Protein AF-A0A535J8B0-F1 (afdb_monomer_lite)

Sequence (154 aa):
MRKLFGGIVVAALALSLTTAAQAQRRTTSSASMGGAKHELGVDVGIAYIKPSNVSGGIGITTPFDVRFGFVPRSGKIMWEPRLTLDFSTVGGNTTYRFTPDVNVLYANSPGGHRRGMYFTGGAGLVMGDLGAGSGTAFQLNGGVGWRKPYESAA

Structure (mmCIF, N/CA/C/O backbone):
data_AF-A0A535J8B0-F1
#
_entry.id   AF-A0A535J8B0-F1
#
loop_
_atom_site.group_PDB
_atom_site.id
_atom_site.type_symbol
_atom_site.label_atom_id
_atom_site.label_alt_id
_atom_site.label_comp_id
_atom_site.label_asym_id
_atom_site.label_entity_id
_atom_site.label_seq_id
_atom_site.pdbx_PDB_ins_code
_atom_site.Cartn_x
_atom_site.Cartn_y
_atom_site.Cartn_z
_atom_site.occupancy
_atom_site.B_iso_or_equiv
_atom_site.auth_seq_id
_atom_site.auth_comp_id
_atom_site.auth_asym_id
_atom_site.auth_atom_id
_atom_site.pdbx_PDB_model_num
ATOM 1 N N . MET A 1 1 ? 27.170 3.129 1.980 1.00 42.59 1 MET A N 1
ATOM 2 C CA . MET A 1 1 ? 26.310 3.615 3.087 1.00 42.59 1 MET A CA 1
ATOM 3 C C . MET A 1 1 ? 24.806 3.585 2.786 1.00 42.59 1 MET A C 1
ATOM 5 O O . MET A 1 1 ? 24.072 3.111 3.636 1.00 42.59 1 MET A O 1
ATOM 9 N N . ARG A 1 2 ? 24.310 3.990 1.600 1.00 48.00 2 ARG A N 1
ATOM 10 C CA . ARG A 1 2 ? 22.855 3.992 1.281 1.00 48.00 2 ARG A CA 1
ATOM 11 C C . ARG A 1 2 ? 22.128 2.644 1.487 1.00 48.00 2 ARG A C 1
ATOM 13 O O . ARG A 1 2 ? 21.026 2.630 2.017 1.00 48.00 2 ARG A O 1
ATOM 20 N N . LYS A 1 3 ? 22.773 1.515 1.158 1.00 48.56 3 LYS A N 1
ATOM 21 C CA . LYS A 1 3 ? 22.213 0.158 1.351 1.00 48.56 3 LYS A CA 1
ATOM 22 C C . LYS A 1 3 ? 22.023 -0.230 2.830 1.00 48.56 3 LYS A C 1
ATOM 24 O O . LYS A 1 3 ? 21.087 -0.949 3.154 1.00 48.56 3 LYS A O 1
ATOM 29 N N . LEU A 1 4 ? 22.881 0.277 3.721 1.00 53.91 4 LEU A N 1
ATOM 30 C CA . LEU A 1 4 ? 22.798 0.042 5.170 1.00 53.91 4 LEU A CA 1
ATOM 31 C C . LEU A 1 4 ? 21.616 0.795 5.790 1.00 53.91 4 LEU A C 1
ATOM 33 O O . LEU A 1 4 ? 20.885 0.225 6.590 1.00 53.91 4 LEU A O 1
ATOM 37 N N . PHE A 1 5 ? 21.381 2.040 5.366 1.00 60.59 5 PHE A N 1
ATOM 38 C CA . PHE A 1 5 ? 20.243 2.828 5.845 1.00 60.59 5 PHE A CA 1
ATOM 39 C C . PHE A 1 5 ? 18.899 2.218 5.433 1.00 60.59 5 PHE A C 1
ATOM 41 O O . PHE A 1 5 ? 18.012 2.110 6.272 1.00 60.59 5 PHE A O 1
ATOM 48 N N . GLY A 1 6 ? 18.766 1.740 4.190 1.00 58.94 6 GLY A N 1
ATOM 49 C CA . GLY A 1 6 ? 17.552 1.043 3.748 1.00 58.94 6 GLY A CA 1
ATOM 50 C C . GLY A 1 6 ? 17.263 -0.214 4.575 1.00 58.94 6 GLY A C 1
ATOM 51 O O . GLY A 1 6 ? 16.150 -0.386 5.065 1.00 58.94 6 GLY A O 1
ATOM 52 N N . GLY A 1 7 ? 18.284 -1.047 4.814 1.00 67.06 7 GLY A N 1
ATOM 53 C CA . GLY A 1 7 ? 18.147 -2.254 5.637 1.00 67.06 7 GLY A CA 1
ATOM 54 C C . GLY A 1 7 ? 17.742 -1.964 7.086 1.00 67.06 7 GLY A C 1
ATOM 55 O O . GLY A 1 7 ? 16.866 -2.638 7.622 1.00 67.06 7 GLY A O 1
ATOM 56 N N . ILE A 1 8 ? 18.321 -0.930 7.704 1.00 69.44 8 ILE A N 1
ATOM 57 C CA . ILE A 1 8 ? 17.987 -0.523 9.078 1.00 69.44 8 ILE A CA 1
ATOM 58 C C . ILE A 1 8 ? 16.546 -0.009 9.171 1.00 69.44 8 ILE A C 1
ATOM 60 O O . ILE A 1 8 ? 15.842 -0.361 10.113 1.00 69.44 8 ILE A O 1
ATOM 64 N N . VAL A 1 9 ? 16.077 0.781 8.200 1.00 66.75 9 VAL A N 1
ATOM 65 C CA . VAL A 1 9 ? 14.698 1.295 8.225 1.00 66.75 9 VAL A CA 1
ATOM 66 C C . VAL A 1 9 ? 13.685 0.172 7.997 1.00 66.75 9 VAL A C 1
ATOM 68 O O . VAL A 1 9 ? 12.679 0.118 8.699 1.00 66.75 9 VAL A O 1
ATOM 71 N N . VAL A 1 10 ? 13.970 -0.773 7.094 1.00 68.75 10 VAL A N 1
ATOM 72 C CA . VAL A 1 10 ? 13.127 -1.966 6.903 1.00 68.75 10 VAL A CA 1
ATOM 73 C C . VAL A 1 10 ? 13.078 -2.814 8.177 1.00 68.75 10 VAL A C 1
ATOM 75 O O . VAL A 1 10 ? 11.998 -3.232 8.591 1.00 68.75 10 VAL A O 1
ATOM 78 N N . ALA A 1 11 ? 14.217 -3.022 8.842 1.00 69.69 11 ALA A N 1
ATOM 79 C CA . ALA A 1 11 ? 14.261 -3.734 10.117 1.00 69.69 11 ALA A CA 1
ATOM 80 C C . ALA A 1 11 ? 13.475 -2.994 11.215 1.00 69.69 11 ALA A C 1
ATOM 82 O O . ALA A 1 11 ? 12.717 -3.619 11.954 1.00 69.69 11 ALA A O 1
ATOM 83 N N . ALA A 1 12 ? 13.593 -1.666 11.293 1.00 70.19 12 ALA A N 1
ATOM 84 C CA . ALA A 1 12 ? 12.847 -0.847 12.245 1.00 70.19 12 ALA A CA 1
ATOM 85 C C . ALA A 1 12 ? 11.329 -0.902 11.998 1.00 70.19 12 ALA A C 1
ATOM 87 O O . ALA A 1 12 ? 10.569 -1.032 12.954 1.00 70.19 12 ALA A O 1
ATOM 88 N N . LEU A 1 13 ? 10.891 -0.869 10.734 1.00 65.94 13 LEU A N 1
ATOM 89 C CA . LEU A 1 13 ? 9.488 -1.055 10.343 1.00 65.94 13 LEU A CA 1
ATOM 90 C C . LEU A 1 13 ? 8.979 -2.453 10.718 1.00 65.94 13 LEU A C 1
ATOM 92 O O . LEU A 1 13 ? 7.911 -2.584 11.310 1.00 65.94 13 LEU A O 1
ATOM 96 N N . ALA A 1 14 ? 9.751 -3.507 10.444 1.00 68.31 14 ALA A N 1
ATOM 97 C CA . ALA A 1 14 ? 9.369 -4.876 10.798 1.00 68.31 14 ALA A CA 1
ATOM 98 C C . ALA A 1 14 ? 9.240 -5.073 12.325 1.00 68.31 14 ALA A C 1
ATOM 100 O O . ALA A 1 14 ? 8.305 -5.717 12.812 1.00 68.31 14 ALA A O 1
ATOM 101 N N . LEU A 1 15 ? 10.154 -4.487 13.102 1.00 70.38 15 LEU A N 1
ATOM 102 C CA . LEU A 1 15 ? 10.135 -4.554 14.566 1.00 70.38 15 LEU A CA 1
ATOM 103 C C . LEU A 1 15 ? 9.022 -3.682 15.182 1.00 70.38 15 LEU A C 1
ATOM 105 O O . LEU A 1 15 ? 8.381 -4.089 16.154 1.00 70.38 15 LEU A O 1
ATOM 109 N N . SER A 1 16 ? 8.726 -2.509 14.615 1.00 66.62 16 SER A N 1
ATOM 110 C CA . SER A 1 16 ? 7.622 -1.661 15.089 1.00 66.62 16 SER A CA 1
ATOM 111 C C . SER A 1 16 ? 6.249 -2.270 14.779 1.00 66.62 16 SER A C 1
ATOM 113 O O . SER A 1 16 ? 5.338 -2.213 15.604 1.00 66.62 16 SER A O 1
ATOM 115 N N . LEU A 1 17 ? 6.115 -2.956 13.643 1.00 61.59 17 LEU A N 1
ATOM 116 C CA . LEU A 1 17 ? 4.913 -3.705 13.277 1.00 61.59 17 LEU A CA 1
ATOM 117 C C . LEU A 1 17 ? 4.610 -4.842 14.253 1.00 61.59 17 LEU A C 1
ATOM 119 O O . LEU A 1 17 ? 3.476 -4.984 14.710 1.00 61.59 17 LEU A O 1
ATOM 123 N N . THR A 1 18 ? 5.614 -5.654 14.591 1.00 62.22 18 THR A N 1
ATOM 124 C CA . THR A 1 18 ? 5.427 -6.780 15.522 1.00 62.22 18 THR A CA 1
ATOM 125 C C . THR A 1 18 ? 5.037 -6.301 16.917 1.00 62.22 18 THR A C 1
ATOM 127 O O . THR A 1 18 ? 4.150 -6.888 17.538 1.00 62.22 18 THR A O 1
ATOM 130 N N . THR A 1 19 ? 5.630 -5.205 17.392 1.00 64.19 19 THR A N 1
ATOM 131 C CA . THR A 1 19 ? 5.293 -4.595 18.688 1.00 64.19 19 THR A CA 1
ATOM 132 C C . THR A 1 19 ? 3.905 -3.948 18.694 1.00 64.19 19 THR A C 1
ATOM 134 O O . THR A 1 19 ? 3.142 -4.192 19.631 1.00 64.19 19 THR A O 1
ATOM 137 N N . ALA A 1 20 ? 3.516 -3.225 17.640 1.00 61.38 20 ALA A N 1
ATOM 138 C CA . ALA A 1 20 ? 2.166 -2.675 17.489 1.00 61.38 20 ALA A CA 1
ATOM 139 C C . ALA A 1 20 ? 1.097 -3.781 17.398 1.00 61.38 20 ALA A C 1
ATOM 141 O O . ALA A 1 20 ? 0.066 -3.716 18.072 1.00 61.38 20 ALA A O 1
ATOM 142 N N . ALA A 1 21 ? 1.370 -4.851 16.645 1.00 60.47 21 ALA A N 1
ATOM 143 C CA . ALA A 1 21 ? 0.491 -6.014 16.540 1.00 60.47 21 ALA A CA 1
ATOM 144 C C . ALA A 1 21 ? 0.348 -6.762 17.878 1.00 60.47 21 ALA A C 1
ATOM 146 O O . ALA A 1 21 ? -0.757 -7.147 18.264 1.00 60.47 21 ALA A O 1
ATOM 147 N N . GLN A 1 22 ? 1.446 -6.942 18.621 1.00 64.06 22 GLN A N 1
ATOM 148 C CA . GLN A 1 22 ? 1.438 -7.538 19.964 1.00 64.06 22 GLN A CA 1
ATOM 149 C C . GLN A 1 22 ? 0.654 -6.676 20.963 1.00 64.06 22 GLN A C 1
ATOM 151 O O . GLN A 1 22 ? -0.137 -7.213 21.743 1.00 64.06 22 GLN A O 1
ATOM 156 N N . ALA A 1 23 ? 0.825 -5.351 20.923 1.00 58.22 23 ALA A N 1
ATOM 157 C CA . ALA A 1 23 ? 0.076 -4.417 21.760 1.00 58.22 23 ALA A CA 1
ATOM 158 C C . ALA A 1 23 ? -1.428 -4.475 21.454 1.00 58.22 23 ALA A C 1
ATOM 160 O O . ALA A 1 23 ? -2.238 -4.593 22.376 1.00 58.22 23 ALA A O 1
ATOM 161 N N . GLN A 1 24 ? -1.801 -4.517 20.171 1.00 58.41 24 GLN A N 1
ATOM 162 C CA . GLN A 1 24 ? -3.195 -4.685 19.760 1.00 58.41 24 GLN A CA 1
ATOM 163 C C . GLN A 1 24 ? -3.755 -6.068 20.134 1.00 58.41 24 GLN A C 1
ATOM 165 O O . GLN A 1 24 ? -4.955 -6.208 20.333 1.00 58.41 24 GLN A O 1
ATOM 170 N N . ARG A 1 25 ? -2.909 -7.098 20.280 1.00 57.97 25 ARG A N 1
ATOM 171 C CA . ARG A 1 25 ? -3.317 -8.428 20.763 1.00 57.97 25 ARG A CA 1
ATOM 172 C C . ARG A 1 25 ? -3.514 -8.465 22.283 1.00 57.97 25 ARG A C 1
ATOM 174 O O . ARG A 1 25 ? -4.414 -9.152 22.758 1.00 57.97 25 ARG A O 1
ATOM 181 N N . ARG A 1 26 ? -2.722 -7.737 23.078 1.00 54.12 26 ARG A N 1
ATOM 182 C CA . ARG A 1 26 ? -2.834 -7.765 24.554 1.00 54.12 26 ARG A CA 1
ATOM 183 C C . ARG A 1 26 ? -4.135 -7.156 25.076 1.00 54.12 26 ARG A C 1
ATOM 185 O O . ARG A 1 26 ? -4.685 -7.678 26.044 1.00 54.12 26 ARG A O 1
ATOM 192 N N . THR A 1 27 ? -4.694 -6.160 24.390 1.00 51.12 27 THR A N 1
ATOM 193 C CA . THR A 1 27 ? -6.017 -5.588 24.708 1.00 51.12 27 THR A CA 1
ATOM 194 C C . THR A 1 27 ? -7.195 -6.525 24.385 1.00 51.12 27 THR A C 1
ATOM 196 O O . THR A 1 27 ? -8.343 -6.166 24.622 1.00 51.12 27 THR A O 1
ATOM 199 N N . THR A 1 28 ? -6.936 -7.735 23.863 1.00 52.09 28 THR A N 1
ATOM 200 C CA . THR A 1 28 ? -7.957 -8.679 23.356 1.00 52.09 28 THR A CA 1
ATOM 201 C C . THR A 1 28 ? -8.083 -9.981 24.159 1.00 52.09 28 THR A C 1
ATOM 203 O O . THR A 1 28 ? -8.687 -10.941 23.684 1.00 52.09 28 THR A O 1
ATOM 206 N N . SER A 1 29 ? -7.523 -10.042 25.370 1.00 43.34 29 SER A N 1
ATOM 207 C CA . SER A 1 29 ? -7.401 -11.276 26.166 1.00 43.34 29 SER A CA 1
ATOM 208 C C . SER A 1 29 ? -8.656 -11.705 26.954 1.00 43.34 29 SER A C 1
ATOM 210 O O . SER A 1 29 ? -8.584 -12.675 27.703 1.00 43.34 29 SER A O 1
ATOM 212 N N . SER A 1 30 ? -9.828 -11.086 26.752 1.00 41.38 30 SER A N 1
ATOM 213 C CA . SER A 1 30 ? -11.082 -11.510 27.401 1.00 41.38 30 SER A CA 1
ATOM 214 C C . SER A 1 30 ? -12.251 -11.743 26.420 1.00 41.38 30 SER A C 1
ATOM 216 O O . SER A 1 30 ? -12.608 -10.892 25.606 1.00 41.38 30 SER A O 1
ATOM 218 N N . ALA A 1 31 ? -12.860 -12.930 26.559 1.00 41.34 31 ALA A N 1
ATOM 219 C CA . ALA A 1 31 ? -14.064 -13.479 25.912 1.00 41.34 31 ALA A CA 1
ATOM 220 C C . ALA A 1 31 ? -13.964 -13.911 24.432 1.00 41.34 31 ALA A C 1
ATOM 222 O O . ALA A 1 31 ? -13.337 -13.270 23.601 1.00 41.34 31 ALA A O 1
ATOM 223 N N . SER A 1 32 ? -14.637 -15.005 24.070 1.00 45.28 32 SER A N 1
ATOM 224 C CA . SER A 1 32 ? -14.746 -15.601 22.731 1.00 45.28 32 SER A CA 1
ATOM 225 C C . SER A 1 32 ? -16.044 -15.154 22.044 1.00 45.28 32 SER A C 1
ATOM 227 O O . SER A 1 32 ? -17.129 -15.491 22.491 1.00 45.28 32 SER A O 1
ATOM 229 N N . MET A 1 33 ? -15.959 -14.388 20.952 1.00 48.75 33 MET A N 1
ATOM 230 C CA . MET A 1 33 ? -17.049 -14.263 19.970 1.00 48.75 33 MET A CA 1
ATOM 231 C C . MET A 1 33 ? -16.432 -14.207 18.567 1.00 48.75 33 MET A C 1
ATOM 233 O O . MET A 1 33 ? -15.473 -13.464 18.344 1.00 48.75 33 MET A O 1
ATOM 237 N N . GLY A 1 34 ? -16.915 -15.076 17.675 1.00 56.75 34 GLY A N 1
ATOM 238 C CA . GLY A 1 34 ? -16.261 -15.486 16.428 1.00 56.75 34 GLY A CA 1
ATOM 239 C C . GLY A 1 34 ? -16.339 -14.464 15.296 1.00 56.75 34 GLY A C 1
ATOM 240 O O . GLY A 1 34 ? -17.358 -14.335 14.631 1.00 56.75 34 GLY A O 1
ATOM 241 N N . GLY A 1 35 ? -15.232 -13.770 15.040 1.00 66.62 35 GLY A N 1
ATOM 242 C CA . GLY A 1 35 ? -15.016 -12.987 13.823 1.00 66.62 35 GLY A CA 1
ATOM 243 C C . GLY A 1 35 ? -13.549 -13.050 13.401 1.00 66.62 35 GLY A C 1
ATOM 244 O O . GLY A 1 35 ? -12.689 -13.380 14.225 1.00 66.62 35 GLY A O 1
ATOM 245 N N . ALA A 1 36 ? -13.257 -12.730 12.133 1.00 75.31 36 ALA A N 1
ATOM 246 C CA . ALA A 1 36 ? -11.891 -12.726 11.608 1.00 75.31 36 ALA A CA 1
ATOM 247 C C . ALA A 1 36 ? -10.975 -11.852 12.482 1.00 75.31 36 ALA A C 1
ATOM 249 O O . ALA A 1 36 ? -11.305 -10.707 12.799 1.00 75.31 36 ALA A O 1
ATOM 250 N N . LYS A 1 37 ? -9.846 -12.428 12.910 1.00 84.88 37 LYS A N 1
ATOM 251 C CA . LYS A 1 37 ? -8.796 -11.740 13.686 1.00 84.88 37 LYS A CA 1
ATOM 252 C C . LYS A 1 37 ? -7.736 -11.115 12.778 1.00 84.88 37 LYS A C 1
ATOM 254 O O . LYS A 1 37 ? -7.018 -10.208 13.192 1.00 84.88 37 LYS A O 1
ATOM 259 N N . HIS A 1 38 ? -7.646 -11.625 11.555 1.00 87.56 38 HIS A N 1
ATOM 260 C CA . HIS A 1 38 ? -6.684 -11.228 10.546 1.00 87.56 38 HIS A CA 1
ATOM 261 C C . HIS A 1 38 ? -7.378 -11.161 9.185 1.00 87.56 38 HIS A C 1
ATOM 263 O O . HIS A 1 38 ? -8.258 -11.976 8.909 1.00 87.56 38 HIS A O 1
ATOM 269 N N . GLU A 1 39 ? -6.968 -10.206 8.361 1.00 87.56 39 GLU A N 1
ATOM 270 C CA . GLU A 1 39 ? -7.362 -10.075 6.957 1.00 87.56 39 GLU A CA 1
ATOM 271 C C . GLU A 1 39 ? -6.102 -10.206 6.098 1.00 87.56 39 GLU A C 1
ATOM 273 O O . GLU A 1 39 ? -5.095 -9.570 6.393 1.00 87.56 39 GLU A O 1
ATOM 278 N N . LEU A 1 40 ? -6.140 -11.027 5.050 1.00 90.88 40 LEU A N 1
ATOM 279 C CA . LEU A 1 40 ? -5.085 -11.097 4.040 1.00 90.88 40 LEU A CA 1
ATOM 280 C C . LEU A 1 40 ? -5.685 -10.645 2.713 1.00 90.88 40 LEU A C 1
ATOM 282 O O . LEU A 1 40 ? -6.689 -11.199 2.271 1.00 90.88 40 LEU A O 1
ATOM 286 N N . GLY A 1 41 ? -5.068 -9.649 2.089 1.00 88.62 41 GLY A N 1
ATOM 287 C CA . GLY A 1 41 ? -5.373 -9.243 0.724 1.00 88.62 41 GLY A CA 1
ATOM 288 C C . GLY A 1 41 ? -4.167 -9.494 -0.165 1.00 88.62 41 GLY A C 1
ATOM 289 O O . GLY A 1 41 ? -3.042 -9.195 0.237 1.00 88.62 41 GLY A O 1
ATOM 290 N N . VAL A 1 42 ? -4.412 -10.039 -1.353 1.00 91.81 42 VAL A N 1
ATOM 291 C CA . VAL A 1 42 ? -3.397 -10.230 -2.388 1.00 91.81 42 VAL A CA 1
ATOM 292 C C . VAL A 1 42 ? -3.978 -9.721 -3.700 1.00 91.81 42 VAL A C 1
ATOM 294 O O . VAL A 1 42 ? -4.962 -10.281 -4.180 1.00 91.81 42 VAL A O 1
ATOM 297 N N . ASP A 1 43 ? -3.369 -8.685 -4.269 1.00 87.94 43 ASP A N 1
ATOM 298 C CA . ASP A 1 43 ? -3.752 -8.139 -5.567 1.00 87.94 43 ASP A CA 1
ATOM 299 C C . ASP A 1 43 ? -2.609 -8.408 -6.559 1.00 87.94 43 ASP A C 1
ATOM 301 O O . ASP A 1 43 ? -1.457 -8.046 -6.318 1.00 87.94 43 ASP A O 1
ATOM 305 N N . VAL A 1 44 ? -2.917 -9.065 -7.678 1.00 89.69 44 VAL A N 1
ATOM 306 C CA . VAL A 1 44 ? -1.950 -9.345 -8.750 1.00 89.69 44 VAL A CA 1
ATOM 307 C C . VAL A 1 44 ? -2.504 -8.789 -10.047 1.00 89.69 44 VAL A C 1
ATOM 309 O O . VAL A 1 44 ? -3.645 -9.072 -10.410 1.00 89.69 44 VAL A O 1
ATOM 312 N N . GLY A 1 45 ? -1.697 -8.001 -10.745 1.00 84.94 45 GLY A N 1
ATOM 313 C CA . GLY A 1 45 ? -2.067 -7.419 -12.024 1.00 84.94 45 GLY A CA 1
ATOM 314 C C . GLY A 1 45 ? -1.032 -7.684 -13.103 1.00 84.94 45 GLY A C 1
ATOM 315 O O . GLY A 1 45 ? 0.139 -7.956 -12.841 1.00 84.94 45 GLY A O 1
ATOM 316 N N . ILE A 1 46 ? -1.481 -7.540 -14.343 1.00 86.62 46 ILE A N 1
ATOM 317 C CA . ILE A 1 46 ? -0.617 -7.388 -15.503 1.00 86.62 46 ILE A CA 1
ATOM 318 C C . ILE A 1 46 ? -1.208 -6.293 -16.384 1.00 86.62 46 ILE A C 1
ATOM 320 O O . ILE A 1 46 ? -2.408 -6.273 -16.651 1.00 86.62 46 ILE A O 1
ATOM 324 N N . ALA A 1 47 ? -0.369 -5.361 -16.810 1.00 84.38 47 ALA A N 1
ATOM 325 C CA . ALA A 1 47 ? -0.739 -4.294 -17.719 1.00 84.38 47 ALA A CA 1
ATOM 326 C C . ALA A 1 47 ? 0.200 -4.300 -18.921 1.00 84.38 47 ALA A C 1
ATOM 328 O O . ALA A 1 47 ? 1.414 -4.459 -18.786 1.00 84.38 47 ALA A O 1
ATOM 329 N N . TYR A 1 48 ? -0.388 -4.109 -20.097 1.00 82.75 48 TYR A N 1
ATOM 330 C CA . TYR A 1 48 ? 0.324 -3.898 -21.347 1.00 82.75 48 TYR A CA 1
ATOM 331 C C . TYR A 1 48 ? 0.259 -2.417 -21.712 1.00 82.75 48 TYR A C 1
ATOM 333 O O . TYR A 1 48 ? -0.815 -1.814 -21.701 1.00 82.75 48 TYR A O 1
ATOM 341 N N . ILE A 1 49 ? 1.401 -1.837 -22.065 1.00 80.12 49 ILE A N 1
ATOM 342 C CA . ILE A 1 49 ? 1.524 -0.439 -22.472 1.00 80.12 49 ILE A CA 1
ATOM 343 C C . ILE A 1 49 ? 2.336 -0.401 -23.763 1.00 80.12 49 ILE A C 1
ATOM 345 O O . ILE A 1 49 ? 3.389 -1.016 -23.852 1.00 80.12 49 ILE A O 1
ATOM 349 N N . LYS A 1 50 ? 1.888 0.342 -24.774 1.00 78.81 50 LYS A N 1
ATOM 350 C CA . LYS A 1 50 ? 2.679 0.616 -25.982 1.00 78.81 50 LYS A CA 1
ATOM 351 C C . LYS A 1 50 ? 2.995 2.110 -26.018 1.00 78.81 50 LYS A C 1
ATOM 353 O O . LYS A 1 50 ? 2.152 2.881 -26.477 1.00 78.81 50 LYS A O 1
ATOM 358 N N . PRO A 1 51 ? 4.149 2.560 -25.505 1.00 72.62 51 PRO A N 1
ATOM 359 C CA . PRO A 1 51 ? 4.469 3.973 -25.493 1.00 72.62 51 PRO A CA 1
ATOM 360 C C . PRO A 1 51 ? 4.780 4.440 -26.919 1.00 72.62 51 PRO A C 1
ATOM 362 O O . PRO A 1 51 ? 5.539 3.805 -27.647 1.00 72.62 51 PRO A O 1
ATOM 365 N N . SER A 1 52 ? 4.214 5.577 -27.314 1.00 71.75 52 SER A N 1
ATOM 366 C CA . SER A 1 52 ? 4.386 6.165 -28.651 1.00 71.75 52 SER A CA 1
ATOM 367 C C . SER A 1 52 ? 5.779 6.754 -28.900 1.00 71.75 52 SER A C 1
ATOM 369 O O . SER A 1 52 ? 6.120 7.051 -30.039 1.00 71.75 52 SER A O 1
ATOM 371 N N . ASN A 1 53 ? 6.579 6.930 -27.844 1.00 71.56 53 ASN A N 1
ATOM 372 C CA . ASN A 1 53 ? 7.792 7.757 -27.857 1.00 71.56 53 ASN A CA 1
ATOM 373 C C . ASN A 1 53 ? 9.089 6.931 -27.764 1.00 71.56 53 ASN A C 1
ATOM 375 O O . ASN A 1 53 ? 10.165 7.490 -27.574 1.00 71.56 53 ASN A O 1
ATOM 379 N N . VAL A 1 54 ? 8.997 5.602 -27.849 1.00 63.44 54 VAL A N 1
ATOM 380 C CA . VAL A 1 54 ? 10.146 4.685 -27.829 1.00 63.44 54 VAL A CA 1
ATOM 381 C C . VAL A 1 54 ? 10.034 3.703 -28.986 1.00 63.44 54 VAL A C 1
ATOM 383 O O . VAL A 1 54 ? 8.975 3.123 -29.225 1.00 63.44 54 VAL A O 1
ATOM 386 N N . SER A 1 55 ? 11.137 3.512 -29.710 1.00 58.53 55 SER A N 1
ATOM 387 C CA . SER A 1 55 ? 11.201 2.562 -30.823 1.00 58.53 55 SER A CA 1
ATOM 388 C C . SER A 1 55 ? 10.941 1.139 -30.319 1.00 58.53 55 SER A C 1
ATOM 390 O O . SER A 1 55 ? 11.652 0.654 -29.442 1.00 58.53 55 SER A O 1
ATOM 392 N N . GLY A 1 56 ? 9.896 0.484 -30.836 1.00 58.75 56 GLY A N 1
ATOM 393 C CA . GLY A 1 56 ? 9.613 -0.937 -30.586 1.00 58.75 56 GLY A CA 1
ATOM 394 C C . GLY A 1 56 ? 9.270 -1.325 -29.140 1.00 58.75 56 GLY A C 1
ATOM 395 O O . GLY A 1 56 ? 9.207 -2.513 -28.833 1.00 58.75 56 GLY A O 1
ATOM 396 N N . GLY A 1 57 ? 9.050 -0.365 -28.239 1.00 59.06 57 GLY A N 1
ATOM 397 C CA . GLY A 1 57 ? 8.881 -0.659 -26.820 1.00 59.06 57 GLY A CA 1
ATOM 398 C C . GLY A 1 57 ? 7.503 -1.220 -26.496 1.00 59.06 57 GLY A C 1
ATOM 399 O O . GLY A 1 57 ? 6.551 -0.467 -26.353 1.00 59.06 57 GLY A O 1
ATOM 400 N N . ILE A 1 58 ? 7.380 -2.532 -26.325 1.00 63.94 58 ILE A N 1
ATOM 401 C CA . ILE A 1 58 ? 6.282 -3.079 -25.523 1.00 63.94 58 ILE A CA 1
ATOM 402 C C . ILE A 1 58 ? 6.640 -2.857 -24.052 1.00 63.94 58 ILE A C 1
ATOM 404 O O . ILE A 1 58 ? 7.764 -3.127 -23.630 1.00 63.94 58 ILE A O 1
ATOM 408 N N . GLY A 1 59 ? 5.683 -2.307 -23.318 1.00 69.75 59 GLY A N 1
ATOM 409 C CA . GLY A 1 59 ? 5.667 -2.120 -21.882 1.00 69.75 59 GLY A CA 1
ATOM 410 C C . GLY A 1 59 ? 4.874 -3.239 -21.217 1.00 69.75 59 GLY A C 1
ATOM 411 O O . GLY A 1 59 ? 3.699 -3.405 -21.537 1.00 69.75 59 GLY A O 1
ATOM 412 N N . ILE A 1 60 ? 5.476 -3.986 -20.299 1.00 75.38 60 ILE A N 1
ATOM 413 C CA . ILE A 1 60 ? 4.748 -4.908 -19.417 1.00 75.38 60 ILE A CA 1
ATOM 414 C C . ILE A 1 60 ? 4.937 -4.419 -17.992 1.00 75.38 60 ILE A C 1
ATOM 416 O O . ILE A 1 60 ? 6.076 -4.249 -17.560 1.00 75.38 60 ILE A O 1
ATOM 420 N N . THR A 1 61 ? 3.836 -4.211 -17.274 1.00 81.81 61 THR A N 1
ATOM 421 C CA . THR A 1 61 ? 3.854 -3.872 -15.851 1.00 81.81 61 THR A CA 1
ATOM 422 C C . THR A 1 61 ? 3.148 -4.953 -15.051 1.00 81.81 61 THR A C 1
ATOM 424 O O . THR A 1 61 ? 2.007 -5.292 -15.356 1.00 81.81 61 THR A O 1
ATOM 427 N N . THR A 1 62 ? 3.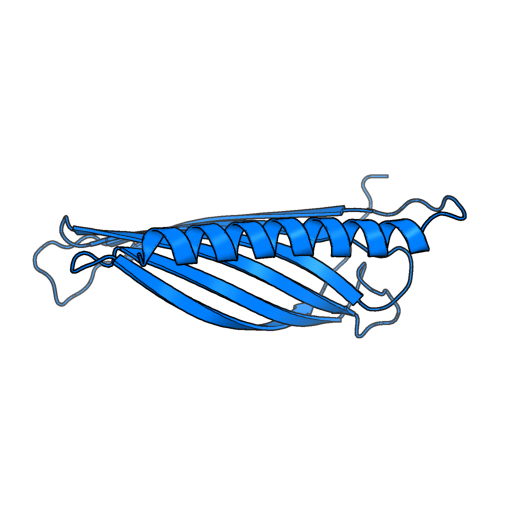798 -5.483 -14.020 1.00 82.94 62 THR A N 1
ATOM 428 C CA . THR A 1 62 ? 3.207 -6.488 -13.123 1.00 82.94 62 THR A CA 1
ATOM 429 C C . THR A 1 62 ? 3.211 -5.965 -11.689 1.00 82.94 62 THR A C 1
ATOM 431 O O . THR A 1 62 ? 4.220 -6.135 -10.995 1.00 82.94 62 THR A O 1
ATOM 434 N N . PRO A 1 63 ? 2.134 -5.290 -11.247 1.00 85.56 63 PRO A N 1
ATOM 435 C CA . PRO A 1 63 ? 1.965 -4.942 -9.848 1.00 85.56 63 PRO A CA 1
ATOM 436 C C . PRO A 1 63 ? 1.562 -6.183 -9.050 1.00 85.56 63 PRO A C 1
ATOM 438 O O . PRO A 1 63 ? 0.636 -6.915 -9.411 1.00 85.56 63 PRO A O 1
ATOM 441 N N . PHE A 1 64 ? 2.258 -6.401 -7.947 1.00 90.50 64 PHE A N 1
ATOM 442 C CA . PHE A 1 64 ? 1.949 -7.403 -6.944 1.00 90.50 64 PHE A CA 1
ATOM 443 C C . PHE A 1 64 ? 1.839 -6.711 -5.594 1.00 90.50 64 PHE A C 1
ATOM 445 O O . PHE A 1 64 ? 2.767 -6.033 -5.163 1.00 90.50 64 PHE A O 1
ATOM 452 N N . ASP A 1 65 ? 0.714 -6.891 -4.920 1.00 92.31 65 ASP A N 1
ATOM 453 C CA . ASP A 1 65 ? 0.424 -6.258 -3.646 1.00 92.31 65 ASP A CA 1
ATOM 454 C C . ASP A 1 65 ? -0.038 -7.289 -2.625 1.00 92.31 65 ASP A C 1
ATOM 456 O O . ASP A 1 65 ? -0.947 -8.073 -2.892 1.00 92.31 65 ASP A O 1
ATOM 460 N N . VAL A 1 66 ? 0.572 -7.281 -1.444 1.00 92.44 66 VAL A N 1
ATOM 461 C CA . VAL A 1 66 ? 0.144 -8.093 -0.305 1.00 92.44 66 VAL A CA 1
ATOM 462 C C . VAL A 1 66 ? -0.084 -7.185 0.883 1.00 92.44 66 VAL A C 1
ATOM 464 O O . VAL A 1 66 ? 0.781 -6.393 1.248 1.00 92.44 66 VAL A O 1
ATOM 467 N N . ARG A 1 67 ? -1.226 -7.352 1.540 1.00 93.56 67 ARG A N 1
ATOM 468 C CA . ARG A 1 67 ? -1.582 -6.630 2.763 1.00 93.56 67 ARG A CA 1
ATOM 469 C C . ARG A 1 67 ? -2.066 -7.589 3.826 1.00 93.56 67 ARG A C 1
ATOM 471 O O . ARG A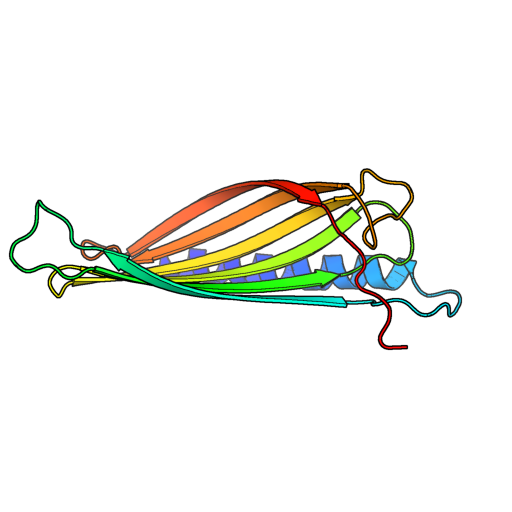 1 67 ? -2.809 -8.527 3.536 1.00 93.56 67 ARG A O 1
ATOM 478 N N . PHE A 1 68 ? -1.663 -7.334 5.062 1.00 92.62 68 PHE A N 1
ATOM 479 C CA . PHE A 1 68 ? -2.069 -8.138 6.201 1.00 92.62 68 PHE A CA 1
ATOM 480 C C . PHE A 1 68 ? -2.649 -7.253 7.293 1.00 92.62 68 PHE A C 1
ATOM 482 O O . PHE A 1 68 ? -1.939 -6.524 7.970 1.00 92.62 68 PHE A O 1
ATOM 489 N N 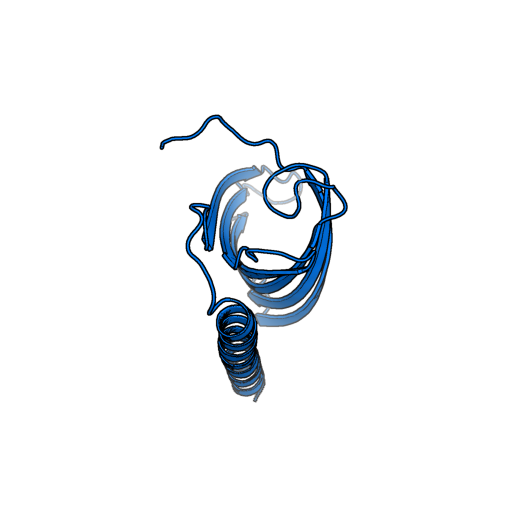. GLY A 1 69 ? -3.956 -7.324 7.477 1.00 90.06 69 GLY A N 1
ATOM 490 C CA . GLY A 1 69 ? -4.696 -6.533 8.436 1.00 90.06 69 GLY A CA 1
ATOM 491 C C . GLY A 1 69 ? -4.856 -7.225 9.788 1.00 90.06 69 GLY A C 1
ATOM 492 O O . GLY A 1 69 ? -5.294 -8.372 9.863 1.00 90.06 69 GLY A O 1
ATOM 493 N N . PHE A 1 70 ? -4.591 -6.512 10.881 1.00 91.06 70 PHE A N 1
ATOM 494 C CA . PHE A 1 70 ? -4.905 -6.961 12.240 1.00 91.06 70 PHE A CA 1
ATOM 495 C C . PHE A 1 70 ? -6.270 -6.423 12.662 1.00 91.06 70 PHE A C 1
ATOM 497 O O . PHE A 1 70 ? -6.386 -5.280 13.106 1.00 91.06 70 PHE A O 1
ATOM 504 N N . VAL A 1 71 ? -7.311 -7.244 12.534 1.00 88.38 71 VAL A N 1
ATOM 505 C CA . VAL A 1 71 ? -8.690 -6.809 12.777 1.00 88.38 71 VAL A CA 1
ATOM 506 C C . VAL A 1 71 ? -8.941 -6.694 14.282 1.00 88.38 71 VAL A C 1
ATOM 508 O O . VAL A 1 71 ? -8.877 -7.702 14.997 1.00 88.38 71 VAL A O 1
ATOM 511 N N . PRO A 1 72 ? -9.252 -5.495 14.806 1.00 84.12 72 PRO A N 1
ATOM 512 C CA . PRO A 1 72 ? -9.560 -5.348 16.216 1.00 84.12 72 PRO A CA 1
ATOM 513 C C . PRO A 1 72 ? -10.924 -5.979 16.522 1.00 84.12 72 PRO A C 1
ATOM 515 O O . PRO A 1 72 ? -11.875 -5.909 15.738 1.00 84.12 72 PRO A O 1
ATOM 518 N N . ARG A 1 73 ? -11.057 -6.582 17.708 1.00 76.12 73 ARG A N 1
ATOM 519 C CA . ARG A 1 73 ? -12.357 -7.081 18.182 1.00 76.12 73 ARG A CA 1
ATOM 520 C C . ARG A 1 73 ? -13.350 -5.929 18.361 1.00 76.12 73 ARG A C 1
ATOM 522 O O . ARG A 1 73 ? -14.496 -6.041 17.925 1.00 76.12 73 ARG A O 1
ATOM 529 N N . SER A 1 74 ? -12.871 -4.860 18.991 1.00 75.19 74 SER A N 1
ATOM 530 C CA . SER A 1 74 ? -13.563 -3.615 19.308 1.00 75.19 74 SER A CA 1
ATOM 531 C C . SER A 1 74 ? -12.619 -2.437 19.083 1.00 75.19 74 SER A C 1
ATOM 533 O O . SER A 1 74 ? -11.404 -2.578 19.201 1.00 75.19 74 SER A O 1
ATOM 535 N N . GLY A 1 75 ? -13.181 -1.266 18.804 1.00 85.62 75 GLY A N 1
ATOM 536 C CA . GLY A 1 75 ? -12.412 -0.066 18.488 1.00 85.62 75 GLY A CA 1
ATOM 537 C C . GLY A 1 75 ? -12.414 0.253 16.999 1.00 85.62 75 GLY A C 1
ATOM 538 O O . GLY A 1 75 ? -12.973 -0.475 16.177 1.00 85.62 75 GLY A O 1
ATOM 539 N N . LYS A 1 76 ? -11.829 1.407 16.684 1.00 91.50 76 LYS A N 1
ATOM 540 C CA . LYS A 1 76 ? -11.879 2.006 15.350 1.00 91.50 76 LYS A CA 1
ATOM 541 C C . LYS A 1 76 ? -10.538 2.006 14.631 1.00 91.50 76 LYS A C 1
ATOM 543 O O . LYS A 1 76 ? -10.495 2.561 13.551 1.00 91.50 76 LYS A O 1
ATOM 548 N N . ILE A 1 77 ? -9.475 1.463 15.221 1.00 93.75 77 ILE A N 1
ATOM 549 C CA . ILE A 1 77 ? -8.126 1.481 14.645 1.00 93.75 77 ILE A CA 1
ATOM 550 C C . ILE A 1 77 ? -7.693 0.062 14.288 1.00 93.75 77 ILE A C 1
ATOM 552 O O . ILE A 1 77 ? -7.785 -0.837 15.122 1.00 93.75 77 ILE A O 1
ATOM 556 N N . MET A 1 78 ? -7.185 -0.109 13.070 1.00 92.88 78 MET A N 1
ATOM 557 C CA . MET A 1 78 ? -6.644 -1.359 12.543 1.00 92.88 78 MET A CA 1
ATOM 558 C C . MET A 1 78 ? -5.304 -1.088 11.863 1.00 92.88 78 MET A C 1
ATOM 560 O O . MET A 1 78 ? -5.219 -0.208 11.013 1.00 92.88 78 MET A O 1
ATOM 564 N N . TRP A 1 79 ? -4.278 -1.862 12.210 1.00 93.94 79 TRP A N 1
ATOM 565 C CA . TRP A 1 79 ? -2.982 -1.818 11.532 1.00 93.94 79 TRP A CA 1
ATOM 566 C C . TRP A 1 79 ? -2.945 -2.788 10.356 1.00 93.94 79 TRP A C 1
ATOM 568 O O . TRP A 1 79 ? -3.430 -3.917 10.461 1.00 93.94 79 TRP A O 1
ATOM 578 N N . GLU A 1 80 ? -2.336 -2.353 9.261 1.00 93.88 80 GLU A N 1
ATOM 579 C CA . GLU A 1 80 ? -2.202 -3.107 8.020 1.00 93.88 80 GLU A CA 1
ATOM 580 C C . GLU A 1 80 ? -0.799 -2.889 7.427 1.00 93.88 80 GLU A C 1
ATOM 582 O O . GLU A 1 80 ? -0.580 -1.934 6.681 1.00 93.88 80 GLU A O 1
ATOM 587 N N . PRO A 1 81 ? 0.192 -3.734 7.760 1.00 93.81 81 PRO A N 1
ATOM 588 C CA . PRO A 1 81 ? 1.391 -3.867 6.943 1.00 93.81 81 PRO A CA 1
ATOM 589 C C . PRO A 1 81 ? 1.042 -4.234 5.503 1.00 93.81 81 PRO A C 1
ATOM 591 O O . PRO A 1 81 ? 0.211 -5.114 5.249 1.00 93.81 81 PRO A O 1
ATOM 594 N N . ARG A 1 82 ? 1.741 -3.590 4.574 1.00 93.31 82 ARG A N 1
ATOM 595 C CA . ARG A 1 82 ? 1.568 -3.764 3.140 1.00 93.31 82 ARG A CA 1
ATOM 596 C C . ARG A 1 82 ? 2.920 -3.860 2.445 1.00 93.31 82 ARG A C 1
ATOM 598 O O . ARG A 1 82 ? 3.907 -3.256 2.862 1.00 93.31 82 ARG A O 1
ATOM 605 N N . LEU A 1 83 ? 2.955 -4.657 1.390 1.00 94.19 83 L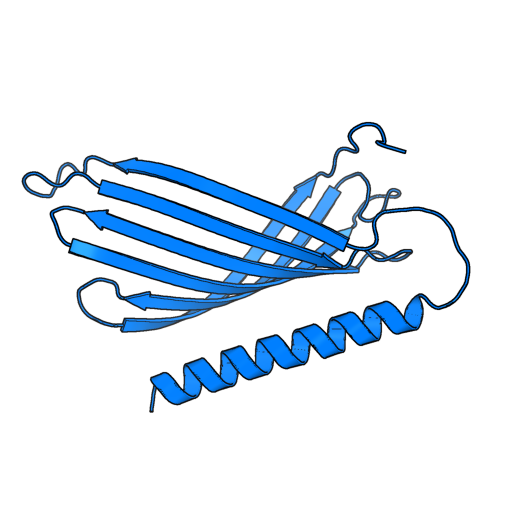EU A N 1
ATOM 606 C CA . LEU A 1 83 ? 4.118 -4.880 0.560 1.00 94.19 83 LEU A CA 1
ATOM 607 C C . LEU A 1 83 ? 3.703 -4.817 -0.902 1.00 94.19 83 LEU A C 1
ATOM 609 O O . LEU A 1 83 ? 2.921 -5.655 -1.347 1.00 94.19 83 LEU A O 1
ATOM 613 N N . THR A 1 84 ? 4.262 -3.870 -1.645 1.00 92.62 84 THR A N 1
ATOM 614 C CA . THR A 1 84 ? 4.039 -3.770 -3.089 1.00 92.62 84 THR A CA 1
ATOM 615 C C . THR A 1 84 ? 5.337 -4.039 -3.843 1.00 92.62 84 THR A C 1
ATOM 617 O O . THR A 1 84 ? 6.409 -3.563 -3.461 1.00 92.62 84 THR A O 1
ATOM 620 N N . LEU A 1 85 ? 5.240 -4.814 -4.914 1.00 92.00 85 LEU A N 1
ATOM 621 C CA . LEU A 1 85 ? 6.290 -5.092 -5.880 1.00 92.00 85 LEU A CA 1
ATOM 622 C C . LEU A 1 85 ? 5.769 -4.708 -7.262 1.00 92.00 85 LEU A C 1
ATOM 624 O O . LEU A 1 85 ? 4.808 -5.301 -7.739 1.00 92.00 85 LEU A O 1
ATOM 628 N N . ASP A 1 86 ? 6.419 -3.753 -7.914 1.00 89.75 86 ASP A N 1
ATOM 629 C CA . ASP A 1 86 ? 6.116 -3.389 -9.294 1.00 89.75 86 ASP A CA 1
ATOM 630 C C . ASP A 1 86 ? 7.319 -3.707 -10.172 1.00 89.75 86 ASP A C 1
ATOM 632 O O . ASP A 1 86 ? 8.432 -3.256 -9.899 1.00 89.75 86 ASP A O 1
ATOM 636 N N . PHE A 1 87 ? 7.088 -4.428 -11.262 1.00 87.62 87 PHE A N 1
ATOM 637 C CA . PHE A 1 87 ? 8.068 -4.590 -12.334 1.00 87.62 87 PHE A CA 1
ATOM 638 C C . PHE A 1 87 ? 7.548 -3.897 -13.577 1.00 87.62 87 PHE A C 1
ATOM 640 O O . PHE A 1 87 ? 6.361 -3.999 -13.876 1.00 87.62 87 PHE A O 1
ATOM 647 N N . SER A 1 88 ? 8.425 -3.203 -14.295 1.00 85.88 88 SER A N 1
ATOM 648 C CA . SER A 1 88 ? 8.089 -2.567 -15.562 1.00 85.88 88 SER A CA 1
ATOM 649 C C . SER A 1 88 ? 9.208 -2.772 -16.570 1.00 85.88 88 SER A C 1
ATOM 651 O O . SER A 1 88 ? 10.303 -2.241 -16.403 1.00 85.88 88 SER A O 1
ATOM 653 N N . THR A 1 89 ? 8.920 -3.478 -17.657 1.00 84.00 89 THR A N 1
ATOM 654 C CA . THR A 1 89 ? 9.855 -3.641 -18.775 1.00 84.00 89 THR A CA 1
ATOM 655 C C . THR A 1 89 ? 9.358 -2.843 -19.962 1.00 84.00 89 THR A C 1
ATOM 657 O O . THR A 1 89 ? 8.272 -3.132 -20.444 1.00 84.00 89 THR A O 1
ATOM 660 N N . VAL A 1 90 ? 10.133 -1.866 -20.439 1.00 82.25 90 VAL A N 1
ATOM 661 C CA . VAL A 1 90 ? 9.814 -1.037 -21.613 1.00 82.25 90 VAL A CA 1
ATOM 662 C C . VAL A 1 90 ? 11.029 -0.981 -22.533 1.00 82.25 90 VAL A C 1
ATOM 664 O O . VAL A 1 90 ? 12.110 -0.579 -22.108 1.00 82.25 90 VAL A O 1
ATOM 667 N N . GLY A 1 91 ? 10.864 -1.367 -23.803 1.00 78.00 91 GLY A N 1
ATOM 668 C CA . GLY A 1 91 ? 11.929 -1.231 -24.812 1.00 78.00 91 GLY A CA 1
ATOM 669 C C . GLY A 1 91 ? 13.215 -1.993 -24.472 1.00 78.00 91 GLY A C 1
ATOM 670 O O . GLY A 1 91 ? 14.303 -1.525 -24.787 1.00 78.00 91 GLY A O 1
ATOM 671 N N . GLY A 1 92 ? 13.096 -3.133 -23.783 1.00 76.69 92 GLY A N 1
ATOM 672 C CA . GLY A 1 92 ? 14.232 -3.950 -23.336 1.00 76.69 92 GLY A CA 1
ATOM 673 C C . GLY A 1 92 ? 14.875 -3.506 -22.017 1.00 76.69 92 GLY A C 1
ATOM 674 O O . GLY A 1 92 ? 15.693 -4.244 -21.475 1.00 76.69 92 GLY A O 1
ATOM 675 N N . ASN A 1 93 ? 14.484 -2.359 -21.455 1.00 80.56 93 ASN A N 1
ATOM 676 C CA . ASN A 1 93 ? 14.931 -1.918 -20.136 1.00 80.56 93 ASN A CA 1
ATOM 677 C C . ASN A 1 93 ? 13.920 -2.333 -19.059 1.00 80.56 93 ASN A C 1
ATOM 679 O O . ASN A 1 93 ? 12.723 -2.100 -19.225 1.00 80.56 93 ASN A O 1
ATOM 683 N N . THR A 1 94 ? 14.392 -2.918 -17.956 1.00 84.31 94 THR A N 1
ATOM 684 C CA . THR A 1 94 ? 13.538 -3.368 -16.844 1.00 84.31 94 THR A CA 1
ATOM 685 C C . THR A 1 94 ? 13.813 -2.547 -15.598 1.00 84.31 94 THR A C 1
ATOM 687 O O . THR A 1 94 ? 14.951 -2.450 -15.148 1.00 84.31 94 THR A O 1
ATOM 690 N N . THR A 1 95 ? 12.754 -1.991 -15.024 1.00 88.12 95 THR A N 1
ATOM 691 C CA . THR A 1 95 ? 12.770 -1.293 -13.742 1.00 88.12 95 THR A CA 1
ATOM 692 C C . THR A 1 95 ? 11.955 -2.074 -12.724 1.00 88.12 95 THR A C 1
ATOM 694 O O . THR A 1 95 ? 11.022 -2.804 -13.072 1.00 88.12 95 THR A O 1
ATOM 697 N N . TYR A 1 96 ? 12.323 -1.939 -11.454 1.00 88.25 96 TYR A N 1
ATOM 698 C CA . TYR A 1 96 ? 11.597 -2.568 -10.359 1.00 88.25 96 TYR A CA 1
ATOM 699 C C . TYR A 1 96 ? 11.440 -1.609 -9.188 1.00 88.25 96 TYR A C 1
ATOM 701 O O . TYR A 1 96 ? 12.313 -0.783 -8.905 1.00 88.25 96 TYR A O 1
ATOM 709 N N . ARG A 1 97 ? 10.321 -1.749 -8.484 1.00 90.75 97 ARG A N 1
ATOM 710 C CA . ARG A 1 97 ? 9.997 -1.011 -7.272 1.00 90.75 97 ARG A CA 1
ATOM 711 C C . ARG A 1 97 ? 9.521 -1.973 -6.197 1.00 90.75 97 ARG A C 1
ATOM 713 O O . ARG A 1 97 ? 8.710 -2.853 -6.447 1.00 90.75 97 ARG A O 1
ATOM 720 N N . PHE A 1 98 ? 10.032 -1.767 -4.999 1.00 91.56 98 PHE A N 1
ATOM 721 C CA . PHE A 1 98 ? 9.677 -2.465 -3.785 1.00 91.56 98 PHE A CA 1
ATOM 722 C C . PHE A 1 98 ? 9.240 -1.442 -2.743 1.00 91.56 98 PHE A C 1
ATOM 724 O O . PHE A 1 98 ? 10.008 -0.540 -2.393 1.00 91.56 98 PHE A O 1
ATOM 731 N N . THR A 1 99 ? 8.017 -1.601 -2.251 1.00 93.62 99 THR A N 1
ATOM 732 C CA . THR A 1 99 ? 7.373 -0.638 -1.364 1.00 93.62 99 THR A CA 1
ATOM 733 C C . THR A 1 99 ? 6.854 -1.330 -0.105 1.00 93.62 99 THR A C 1
ATOM 735 O O . THR A 1 99 ? 5.707 -1.779 -0.086 1.00 93.62 99 THR A O 1
ATOM 738 N N . PRO A 1 100 ? 7.679 -1.474 0.948 1.00 93.62 100 PRO A N 1
ATOM 739 C CA . PRO A 1 100 ? 7.182 -1.798 2.277 1.00 93.62 100 PRO A CA 1
ATOM 740 C C . PRO A 1 100 ? 6.495 -0.578 2.895 1.00 93.62 100 PRO A C 1
ATOM 742 O O . PRO A 1 100 ? 7.042 0.529 2.905 1.00 93.62 100 PRO A O 1
ATOM 745 N N . ASP A 1 101 ? 5.309 -0.801 3.442 1.00 93.31 101 ASP A N 1
ATOM 746 C CA . ASP A 1 101 ? 4.413 0.238 3.932 1.00 93.31 101 ASP A CA 1
ATOM 747 C C . ASP A 1 101 ? 3.644 -0.244 5.167 1.00 93.31 101 ASP A C 1
ATOM 749 O O . ASP A 1 101 ? 3.454 -1.445 5.389 1.00 93.31 101 ASP A O 1
ATOM 753 N N . VAL A 1 102 ? 3.216 0.705 5.994 1.00 95.06 102 VAL A N 1
ATOM 754 C CA . VAL A 1 102 ? 2.356 0.447 7.147 1.00 95.06 102 VAL A CA 1
ATOM 755 C C . VAL A 1 102 ? 1.189 1.409 7.115 1.00 95.06 102 VAL A C 1
ATOM 757 O O . VAL A 1 102 ? 1.359 2.619 7.269 1.00 95.06 102 VAL A O 1
ATOM 760 N N . ASN A 1 103 ? -0.005 0.840 7.004 1.00 95.50 103 ASN A N 1
ATOM 761 C CA . ASN A 1 103 ? -1.252 1.577 7.023 1.00 95.50 103 ASN A CA 1
ATOM 762 C C . ASN A 1 103 ? -1.944 1.464 8.380 1.00 95.50 103 ASN A C 1
ATOM 764 O O . ASN A 1 103 ? -1.922 0.430 9.053 1.00 95.50 103 ASN A O 1
ATOM 768 N N . VAL A 1 104 ? -2.613 2.549 8.749 1.00 95.88 104 VAL A N 1
ATOM 769 C CA . VAL A 1 104 ? -3.572 2.628 9.841 1.00 95.88 104 VAL A CA 1
ATOM 770 C C . VAL A 1 104 ? -4.930 2.931 9.240 1.00 95.88 104 VAL A C 1
ATOM 772 O O . VAL A 1 104 ? -5.127 3.949 8.575 1.00 95.88 104 VAL A O 1
ATOM 775 N N . LEU A 1 105 ? -5.885 2.052 9.503 1.00 95.38 105 LEU A N 1
ATOM 776 C CA . LEU A 1 105 ? -7.261 2.210 9.078 1.00 95.38 105 LEU A CA 1
ATOM 777 C C . LEU A 1 105 ? -8.093 2.714 10.256 1.00 95.38 105 LEU A C 1
ATOM 779 O O . LEU A 1 105 ? -8.016 2.157 11.352 1.00 95.38 105 LEU A O 1
ATOM 783 N N . TYR A 1 106 ? -8.937 3.715 10.007 1.00 96.00 106 TYR A N 1
ATOM 784 C CA . TYR A 1 106 ? -9.952 4.199 10.936 1.00 96.00 106 TYR A CA 1
ATOM 785 C C . TYR A 1 106 ? -11.359 3.805 10.476 1.00 96.00 106 TYR A C 1
ATOM 787 O O . TYR A 1 106 ? -11.825 4.273 9.437 1.00 96.00 106 TYR A O 1
ATOM 795 N N . ALA A 1 107 ? -12.076 2.989 11.247 1.00 94.50 107 ALA A N 1
ATOM 796 C CA . ALA A 1 107 ? -13.466 2.650 10.952 1.00 94.50 107 ALA A CA 1
ATOM 797 C C . ALA A 1 107 ? -14.414 3.808 11.306 1.00 94.50 107 ALA A C 1
ATOM 799 O O . ALA A 1 107 ? -14.595 4.144 12.479 1.00 94.50 107 ALA A O 1
ATOM 800 N N . ASN A 1 108 ? -15.088 4.370 10.298 1.00 92.12 108 ASN A N 1
ATOM 801 C CA . ASN A 1 108 ? -16.064 5.451 10.469 1.00 92.12 108 ASN A CA 1
ATOM 802 C C . ASN A 1 108 ? -17.514 4.958 10.361 1.00 92.12 108 ASN A C 1
ATOM 804 O O . ASN A 1 108 ? -18.388 5.630 9.817 1.00 92.12 108 ASN A O 1
ATOM 808 N N . SER A 1 109 ? -17.777 3.743 10.831 1.00 86.06 109 SER A N 1
ATOM 809 C CA . SER A 1 109 ? -19.105 3.144 10.761 1.00 86.06 109 SER A CA 1
ATOM 810 C C . SER A 1 109 ? -19.406 2.289 11.997 1.00 86.06 109 SER A C 1
ATOM 812 O O . SER A 1 109 ? -18.477 1.773 12.625 1.00 86.06 109 SER A O 1
ATOM 814 N N . PRO A 1 110 ? -20.693 2.108 12.365 1.00 81.94 110 PRO A N 1
ATOM 815 C CA . PRO A 1 110 ? -21.073 1.300 13.528 1.00 81.94 110 PRO A CA 1
ATOM 816 C C . PRO A 1 110 ? -20.639 -0.171 13.432 1.00 81.94 110 PRO A C 1
ATOM 818 O O . PRO A 1 110 ? -20.426 -0.817 14.451 1.00 81.94 110 PRO A O 1
ATOM 821 N N . GLY A 1 111 ? -20.470 -0.695 12.210 1.00 79.12 111 GLY A N 1
ATOM 822 C CA . GLY A 1 111 ? -19.971 -2.052 11.952 1.00 79.12 111 GLY A CA 1
ATOM 823 C C . GLY A 1 111 ? -18.462 -2.227 12.174 1.00 79.12 111 GLY A C 1
ATOM 824 O O . GLY A 1 111 ? -17.934 -3.323 11.962 1.00 79.12 111 GLY A O 1
ATOM 825 N N . GLY A 1 112 ? -17.762 -1.165 12.588 1.00 86.62 112 GLY A N 1
ATOM 826 C CA . GLY A 1 112 ? -16.322 -1.168 12.808 1.00 86.62 112 GLY A CA 1
ATOM 827 C C . GLY A 1 112 ? -15.558 -1.571 11.549 1.00 86.62 112 GLY A C 1
ATOM 828 O O . GLY A 1 112 ? -15.927 -1.230 10.428 1.00 86.62 112 GLY A O 1
ATOM 829 N N . HIS A 1 113 ? -14.494 -2.348 11.727 1.00 88.69 113 HIS A N 1
ATOM 830 C CA . HIS A 1 113 ? -13.686 -2.826 10.610 1.00 88.69 113 HIS A CA 1
ATOM 831 C C . HIS A 1 113 ? -14.331 -3.955 9.800 1.00 88.69 113 HIS A C 1
ATOM 833 O O . HIS A 1 113 ? -13.727 -4.364 8.823 1.00 88.69 113 HIS A O 1
ATOM 839 N N . ARG A 1 114 ? -15.530 -4.444 10.142 1.00 85.75 114 ARG A N 1
ATOM 840 C CA . ARG A 1 114 ? -16.163 -5.580 9.439 1.00 85.75 114 ARG A CA 1
ATOM 841 C C . ARG A 1 114 ? -17.155 -5.158 8.357 1.00 85.75 114 ARG A C 1
ATOM 843 O O . ARG A 1 114 ? -17.465 -5.937 7.463 1.00 85.75 114 ARG A O 1
ATOM 850 N N . ARG A 1 115 ? -17.684 -3.937 8.437 1.00 87.62 115 ARG A N 1
ATOM 851 C CA . ARG A 1 115 ? -18.673 -3.409 7.493 1.00 87.62 115 ARG A CA 1
ATOM 852 C C . ARG A 1 115 ? -18.683 -1.894 7.540 1.00 87.62 115 ARG A C 1
ATOM 854 O O . ARG A 1 115 ? -18.734 -1.338 8.627 1.00 87.62 115 ARG A O 1
ATOM 861 N N . GLY A 1 116 ? -18.809 -1.272 6.373 1.00 90.31 116 GLY A N 1
ATOM 862 C CA . GLY A 1 116 ? -19.014 0.161 6.211 1.00 90.31 116 GLY A CA 1
ATOM 863 C C . GLY A 1 116 ? -17.739 0.910 5.840 1.00 90.31 116 GLY A C 1
ATOM 864 O O . GLY A 1 116 ? -16.732 0.315 5.452 1.00 90.31 116 GLY A O 1
ATOM 865 N N . MET A 1 117 ? -17.818 2.235 5.920 1.00 95.38 117 MET A N 1
ATOM 866 C CA . MET A 1 117 ? -16.738 3.132 5.525 1.00 95.38 117 MET A CA 1
ATOM 867 C C . MET A 1 117 ? -15.548 3.068 6.484 1.00 95.38 117 MET A C 1
ATOM 869 O O . MET A 1 117 ? -15.723 3.001 7.708 1.00 95.38 117 MET A O 1
ATOM 873 N N . TYR A 1 118 ? -14.347 3.184 5.927 1.00 94.38 118 TYR A N 1
ATOM 874 C CA . TYR A 1 118 ? -13.118 3.414 6.672 1.00 94.38 118 TYR A CA 1
ATOM 875 C C . TYR A 1 118 ? -12.226 4.436 5.961 1.00 94.38 118 TYR A C 1
ATOM 877 O O . TYR A 1 118 ? -12.262 4.575 4.739 1.00 94.38 118 TYR A O 1
ATOM 885 N N . PHE A 1 119 ? -11.416 5.139 6.742 1.00 97.56 119 PHE A N 1
ATOM 886 C CA . PHE A 1 119 ? -10.304 5.950 6.255 1.00 97.56 119 PHE A CA 1
ATOM 887 C C . PHE A 1 119 ? -9.015 5.152 6.396 1.00 97.56 119 PHE A C 1
ATOM 889 O O . PHE A 1 119 ? -8.905 4.340 7.310 1.00 97.56 119 PHE A O 1
ATOM 896 N N . THR A 1 120 ? -8.044 5.376 5.522 1.00 96.38 120 THR A N 1
ATOM 897 C CA . THR A 1 120 ? -6.697 4.817 5.645 1.00 96.38 120 THR A CA 1
ATOM 898 C C . THR A 1 120 ? -5.671 5.929 5.536 1.00 96.38 120 THR A C 1
ATOM 900 O O . THR A 1 120 ? -5.864 6.886 4.785 1.00 96.38 120 THR A O 1
ATOM 903 N N . GLY A 1 121 ? -4.590 5.798 6.289 1.00 97.06 121 GLY A N 1
ATOM 904 C CA . GLY A 1 121 ? -3.405 6.631 6.184 1.00 97.06 121 GLY A CA 1
ATOM 905 C C . GLY A 1 121 ? -2.182 5.793 6.512 1.00 97.06 121 GLY A C 1
ATOM 906 O O . GLY A 1 121 ? -2.243 4.951 7.407 1.00 97.06 121 GLY A O 1
ATOM 907 N N . GLY A 1 122 ? -1.088 6.006 5.799 1.00 95.12 122 GLY A N 1
ATOM 908 C CA . GLY A 1 122 ? 0.097 5.183 5.957 1.00 95.12 122 GLY A CA 1
ATOM 909 C C . GLY A 1 122 ? 1.374 5.850 5.508 1.00 95.12 122 GLY A C 1
ATOM 910 O O . GLY A 1 122 ? 1.377 6.925 4.897 1.00 95.12 122 GLY A O 1
ATOM 911 N N . ALA A 1 123 ? 2.468 5.202 5.875 1.00 95.31 123 ALA A N 1
ATOM 912 C CA . ALA A 1 123 ? 3.805 5.645 5.564 1.00 95.31 123 ALA A CA 1
ATOM 913 C C . ALA A 1 123 ? 4.709 4.447 5.286 1.00 95.31 123 ALA A C 1
ATOM 915 O O . ALA A 1 123 ? 4.729 3.463 6.030 1.00 95.31 123 ALA A O 1
ATOM 916 N N . GLY A 1 124 ? 5.523 4.592 4.250 1.00 93.19 124 GLY A N 1
ATOM 917 C CA . GLY A 1 124 ? 6.396 3.538 3.777 1.00 93.19 124 GLY A CA 1
ATOM 918 C C . GLY A 1 124 ? 7.643 4.075 3.101 1.00 93.19 124 GLY A C 1
ATOM 919 O O . GLY A 1 124 ? 7.911 5.281 3.056 1.00 93.19 124 GLY A O 1
ATOM 920 N N . LEU A 1 125 ? 8.412 3.141 2.561 1.00 93.06 125 LEU A N 1
ATOM 921 C CA . LEU A 1 125 ? 9.566 3.431 1.730 1.00 93.06 125 LEU A CA 1
ATOM 922 C C . LEU A 1 125 ? 9.316 2.930 0.325 1.00 93.06 125 LEU A C 1
ATOM 924 O O . LEU A 1 125 ? 8.877 1.807 0.148 1.00 93.06 125 LEU A O 1
ATOM 928 N N . VAL A 1 126 ? 9.701 3.717 -0.666 1.00 91.38 126 VAL A N 1
ATOM 929 C CA . VAL A 1 126 ? 9.803 3.278 -2.052 1.00 91.38 126 VAL A CA 1
ATOM 930 C C . VAL A 1 126 ? 11.268 3.047 -2.353 1.00 91.38 126 VAL A C 1
ATOM 932 O O . VAL A 1 126 ? 12.071 3.979 -2.311 1.00 91.38 126 VAL A O 1
ATOM 935 N N . MET A 1 127 ? 11.627 1.810 -2.660 1.00 92.56 127 MET A N 1
ATOM 936 C CA . MET A 1 127 ? 12.970 1.422 -3.072 1.00 92.56 127 MET A CA 1
ATOM 937 C C . MET A 1 127 ? 12.906 0.875 -4.485 1.00 92.56 127 MET A C 1
ATOM 939 O O . MET A 1 127 ? 12.005 0.113 -4.807 1.00 92.56 127 MET A O 1
ATOM 943 N N . GLY A 1 128 ? 13.848 1.223 -5.347 1.00 88.25 128 GLY A N 1
ATOM 944 C CA . GLY A 1 128 ? 13.810 0.684 -6.700 1.00 88.25 128 GLY A CA 1
ATOM 945 C C . GLY A 1 128 ? 15.008 1.056 -7.538 1.00 88.25 128 GLY A C 1
ATOM 946 O O . GLY A 1 128 ? 15.796 1.921 -7.153 1.00 88.25 128 GLY A O 1
ATOM 947 N N . ASP A 1 129 ? 15.110 0.393 -8.682 1.00 85.44 129 ASP A N 1
ATOM 948 C CA . ASP A 1 129 ? 16.019 0.734 -9.769 1.00 85.44 129 ASP A CA 1
ATOM 949 C C . ASP A 1 129 ? 15.191 1.181 -10.973 1.00 85.44 129 ASP A C 1
ATOM 951 O O . ASP A 1 129 ? 14.301 0.460 -11.431 1.00 85.44 129 ASP A O 1
ATOM 955 N N . LEU A 1 130 ? 15.463 2.396 -11.451 1.00 75.19 130 LEU A N 1
ATOM 956 C CA . LEU A 1 130 ? 14.759 3.019 -12.572 1.00 75.19 130 LEU A CA 1
ATOM 957 C C . LEU A 1 130 ? 15.563 2.945 -13.884 1.00 75.19 130 LEU A C 1
ATOM 959 O O . LEU A 1 130 ? 15.257 3.662 -14.834 1.00 75.19 130 LEU A O 1
ATOM 963 N N . GLY A 1 131 ? 16.595 2.100 -13.952 1.00 71.12 131 GLY A N 1
ATOM 964 C CA . GLY A 1 131 ? 17.422 1.863 -15.141 1.00 71.12 131 GLY A CA 1
ATOM 965 C C . GLY A 1 131 ? 18.589 2.841 -15.312 1.00 71.12 131 GLY A C 1
ATOM 966 O O . GLY A 1 131 ? 19.551 2.527 -16.002 1.00 71.12 131 GLY A O 1
ATOM 967 N N . ALA A 1 132 ? 18.548 4.002 -14.650 1.00 69.81 132 ALA A N 1
ATOM 968 C CA . ALA A 1 132 ? 19.662 4.957 -14.566 1.00 69.81 132 ALA A CA 1
ATOM 969 C C . ALA A 1 132 ? 20.301 5.011 -13.162 1.00 69.81 132 ALA A C 1
ATOM 971 O O . ALA A 1 132 ? 21.214 5.800 -12.918 1.00 69.81 132 ALA A O 1
ATOM 972 N N . GLY A 1 133 ? 19.810 4.193 -12.223 1.00 73.50 133 GLY A N 1
ATOM 973 C CA . GLY A 1 133 ? 20.294 4.133 -10.849 1.00 73.50 133 GLY A CA 1
ATOM 974 C C . GLY A 1 133 ? 19.227 3.693 -9.846 1.00 73.50 133 GLY A C 1
ATOM 975 O O . GLY A 1 133 ? 18.022 3.797 -10.087 1.00 73.50 133 GLY A O 1
ATOM 976 N N . SER A 1 134 ? 19.695 3.244 -8.679 1.00 85.88 134 SER A N 1
ATOM 977 C CA . SER A 1 134 ? 18.848 2.821 -7.561 1.00 85.88 134 SER A CA 1
ATOM 978 C C . SER A 1 134 ? 18.616 3.937 -6.539 1.00 85.88 134 SER A C 1
ATOM 980 O O . SER A 1 134 ? 19.558 4.659 -6.189 1.00 85.88 134 SER A O 1
ATOM 982 N N . GLY A 1 135 ? 17.410 4.020 -5.979 1.00 87.31 135 GLY A N 1
ATOM 983 C CA . G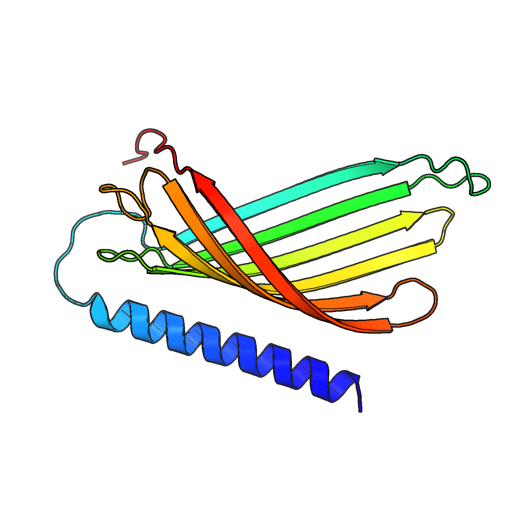LY A 1 135 ? 17.042 5.033 -4.989 1.00 87.31 135 GLY A CA 1
ATOM 984 C C . GLY A 1 135 ? 16.121 4.526 -3.881 1.00 87.31 135 GLY A C 1
ATOM 985 O O . GLY A 1 135 ? 15.526 3.453 -3.976 1.00 87.31 135 GLY A O 1
ATOM 986 N N . THR A 1 136 ? 16.018 5.331 -2.824 1.00 90.00 136 THR A N 1
ATOM 987 C CA . THR A 1 136 ? 15.064 5.155 -1.724 1.00 90.00 136 THR A CA 1
ATOM 988 C C . THR A 1 136 ? 14.376 6.488 -1.463 1.00 90.00 136 THR A C 1
ATOM 990 O O . THR A 1 136 ? 15.057 7.505 -1.337 1.00 90.00 136 THR A O 1
ATOM 993 N N . ALA A 1 137 ? 13.051 6.481 -1.372 1.00 89.12 137 ALA A N 1
ATOM 994 C CA . ALA A 1 137 ? 12.232 7.642 -1.049 1.00 89.12 137 ALA A CA 1
ATOM 995 C C . ALA A 1 137 ? 11.223 7.294 0.049 1.00 89.12 137 ALA A C 1
ATOM 997 O O . ALA A 1 137 ? 10.808 6.144 0.170 1.00 89.12 137 ALA A O 1
ATOM 998 N N . PHE A 1 138 ? 10.820 8.288 0.836 1.00 92.56 138 PHE A N 1
ATOM 999 C CA . PHE A 1 138 ? 9.679 8.149 1.738 1.00 92.56 138 PHE A CA 1
ATOM 1000 C C . PHE A 1 138 ? 8.377 8.322 0.960 1.00 92.56 138 PHE A C 1
ATOM 1002 O O . PHE A 1 138 ? 8.281 9.190 0.092 1.00 92.56 138 PHE A O 1
ATOM 1009 N N . GLN A 1 139 ? 7.374 7.521 1.300 1.00 92.12 139 GLN A N 1
ATOM 1010 C CA . GLN A 1 139 ? 6.023 7.633 0.770 1.00 92.12 139 GLN A CA 1
ATOM 1011 C C . GLN A 1 139 ? 5.052 7.842 1.925 1.00 92.12 139 GLN A C 1
ATOM 1013 O O . GLN A 1 139 ? 5.097 7.120 2.916 1.00 92.12 139 GLN A O 1
ATOM 1018 N N . LEU A 1 140 ? 4.152 8.807 1.762 1.00 95.19 140 LEU A N 1
ATOM 1019 C CA . LEU A 1 140 ? 2.941 8.924 2.563 1.00 95.19 140 LEU A CA 1
ATOM 1020 C C . LEU A 1 140 ? 1.759 8.566 1.671 1.00 95.19 140 LEU A C 1
ATOM 1022 O O . LEU A 1 140 ? 1.744 8.915 0.489 1.00 95.19 140 LEU A O 1
ATOM 1026 N N . ASN A 1 141 ? 0.780 7.864 2.222 1.00 93.56 141 ASN A N 1
ATOM 1027 C CA . ASN A 1 141 ? -0.426 7.506 1.498 1.00 93.56 141 ASN A CA 1
ATOM 1028 C C . ASN A 1 141 ? -1.665 7.675 2.376 1.00 93.56 141 ASN A C 1
ATOM 1030 O O . ASN A 1 141 ? -1.586 7.756 3.601 1.00 93.56 141 ASN A O 1
ATOM 1034 N N . GLY A 1 142 ? -2.817 7.764 1.725 1.00 96.00 142 GLY A N 1
ATOM 1035 C CA . GLY A 1 142 ? -4.099 7.810 2.397 1.00 96.00 142 GLY A CA 1
ATOM 1036 C C . GLY A 1 142 ? -5.240 7.580 1.424 1.00 96.00 142 GLY A C 1
ATOM 1037 O O . GLY A 1 142 ? -5.061 7.610 0.206 1.00 96.00 142 GLY A O 1
ATOM 1038 N N . GLY A 1 143 ? -6.421 7.326 1.970 1.00 95.75 143 GLY A N 1
ATOM 1039 C CA . GLY A 1 143 ? -7.591 7.029 1.164 1.00 95.75 143 GLY A CA 1
ATOM 1040 C C . GLY A 1 143 ? -8.847 6.780 1.979 1.00 95.75 143 GLY A C 1
ATOM 1041 O O . GLY A 1 143 ? -8.850 6.794 3.211 1.00 95.75 143 GLY A O 1
ATOM 1042 N N . VAL A 1 144 ? -9.927 6.527 1.252 1.00 96.25 144 VAL A N 1
ATOM 1043 C CA . VAL A 1 144 ? -11.230 6.142 1.790 1.00 96.25 144 VAL A CA 1
ATOM 1044 C C . VAL A 1 144 ? -11.608 4.815 1.153 1.00 96.25 144 VAL A C 1
ATOM 1046 O O . VAL A 1 144 ? -11.431 4.634 -0.050 1.00 96.25 144 VAL A O 1
ATOM 1049 N N . GLY A 1 145 ? -12.136 3.895 1.949 1.00 92.75 145 GLY A N 1
ATOM 1050 C CA . GLY A 1 145 ? -12.627 2.615 1.466 1.00 92.75 145 GLY A CA 1
ATOM 1051 C C . GLY A 1 145 ? -13.962 2.242 2.088 1.00 92.75 145 GLY A C 1
ATOM 1052 O O . GLY A 1 145 ? -14.442 2.864 3.040 1.00 92.75 145 GLY A O 1
ATOM 1053 N N . TRP A 1 146 ? -14.574 1.201 1.534 1.00 92.75 146 TRP A N 1
ATOM 1054 C CA . TRP A 1 146 ? -15.840 0.670 2.016 1.00 92.75 146 TRP A CA 1
ATOM 1055 C C . TRP A 1 146 ? -15.781 -0.848 2.098 1.00 92.75 146 TRP A C 1
ATOM 1057 O O . TRP A 1 146 ? -15.462 -1.519 1.120 1.00 92.75 146 TRP A O 1
ATOM 1067 N N . ARG A 1 147 ? -16.146 -1.401 3.255 1.00 87.38 147 ARG A N 1
ATOM 1068 C CA . ARG A 1 147 ? -16.266 -2.846 3.454 1.00 87.38 147 ARG A CA 1
ATOM 1069 C C . ARG A 1 147 ? -17.709 -3.280 3.292 1.00 87.38 147 ARG A C 1
ATOM 1071 O O . ARG A 1 147 ? -18.593 -2.829 4.025 1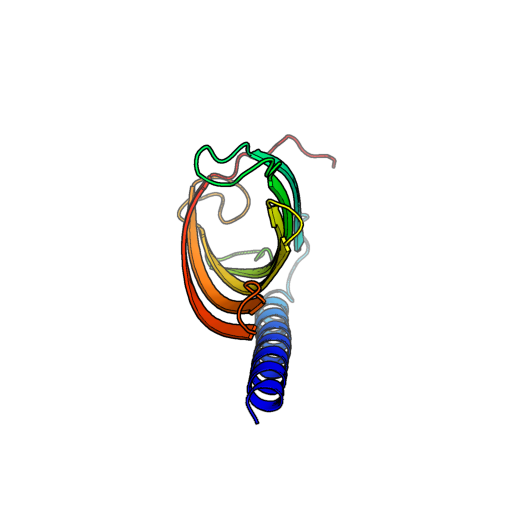.00 87.38 147 ARG A O 1
ATOM 1078 N N . LYS A 1 148 ? -17.949 -4.172 2.337 1.00 84.56 148 LYS A N 1
ATOM 1079 C CA . LYS A 1 148 ? -19.215 -4.890 2.221 1.00 84.56 148 LYS A CA 1
ATOM 1080 C C . LYS A 1 148 ? -19.000 -6.308 2.748 1.00 84.56 148 LYS A C 1
ATOM 1082 O O . LYS A 1 148 ? -18.143 -6.998 2.204 1.00 84.56 148 LYS A O 1
ATOM 1087 N N . PRO A 1 149 ? -19.713 -6.730 3.804 1.00 75.81 149 PRO A N 1
ATOM 1088 C CA . PRO A 1 149 ? -19.677 -8.119 4.220 1.00 75.81 149 PRO A CA 1
ATOM 1089 C C . PRO A 1 149 ? -20.255 -8.960 3.082 1.00 75.81 149 PRO A C 1
ATOM 1091 O O . PRO A 1 149 ? -21.361 -8.688 2.618 1.00 75.81 149 PRO A O 1
ATOM 1094 N N . TYR A 1 150 ? -19.491 -9.945 2.627 1.00 65.12 150 TYR A N 1
ATOM 1095 C CA . TYR A 1 150 ? -20.039 -11.064 1.874 1.00 65.12 150 TYR A CA 1
ATOM 1096 C C . TYR A 1 150 ? -20.499 -12.110 2.887 1.00 65.12 150 TYR A C 1
ATOM 1098 O O . TYR A 1 150 ? -19.885 -12.245 3.949 1.00 65.12 150 TYR A O 1
ATOM 1106 N N . GLU A 1 151 ? -21.628 -12.761 2.615 1.00 53.38 151 GLU A N 1
ATOM 1107 C CA . GLU A 1 151 ? -22.233 -13.705 3.551 1.00 53.38 151 GLU A CA 1
ATOM 1108 C C . GLU A 1 151 ? -21.240 -14.790 3.989 1.00 53.38 151 GLU A C 1
ATOM 1110 O O . GLU A 1 151 ? -20.376 -15.244 3.241 1.00 53.38 151 GLU A O 1
ATOM 1115 N N . SER A 1 152 ? -21.353 -15.114 5.273 1.00 48.41 152 SER A N 1
ATOM 1116 C CA . SER A 1 152 ? -20.456 -15.927 6.081 1.00 48.41 152 SER A CA 1
ATOM 1117 C C . SER A 1 152 ? -20.225 -17.317 5.486 1.00 48.41 152 SER A C 1
ATOM 1119 O O . SER A 1 152 ? -21.156 -18.113 5.427 1.00 48.41 152 SER A O 1
ATOM 1121 N N . ALA A 1 153 ? -18.974 -17.673 5.190 1.00 39.03 153 ALA A N 1
ATOM 1122 C CA . ALA A 1 153 ? -18.550 -19.052 5.417 1.00 39.03 153 ALA A CA 1
ATOM 1123 C C . ALA A 1 153 ? -18.409 -19.208 6.940 1.00 39.03 153 ALA A C 1
ATOM 1125 O O . ALA A 1 153 ? -17.378 -18.847 7.511 1.00 39.03 153 ALA A O 1
ATOM 1126 N N . ALA A 1 154 ? -19.516 -19.579 7.593 1.00 40.47 154 ALA A N 1
ATOM 1127 C CA . ALA A 1 154 ? -19.502 -20.070 8.968 1.00 40.47 154 ALA A CA 1
ATOM 1128 C C . ALA A 1 154 ? -18.941 -21.496 8.988 1.00 40.47 154 ALA A C 1
ATOM 1130 O O . ALA A 1 154 ? -19.266 -22.251 8.044 1.00 40.47 154 ALA A O 1
#

Secondary structure (DSSP, 8-state):
-HHHHHHHHHHHHHHHHHHHHHHHHHTT-S------SEEEEEEE--EEE--TTSTT--EEEEEEEEEEEE--SSSSEEEEEEEEEEEEEETTEEEEEEEEEEEEEEE-STTGGGSEEEEEEEEEEEEEE-SS-EEEEEEEEEEEEEEPPPPP--

pLDDT: mean 78.98, std 15.72, range [39.03, 97.56]

Foldseek 3Di:
DQVVVVVVVVVVVVVVVVVVLVVLVVVVPDDDDDDDQKDKDWDWDWDWDDDPPDPPWIKIKIKIKIKMWGAHPDAFKIKIWMWIWIWIGIPNAIKIKIKTKMKIKGAPDPCHPQFFKIKIKIKIWIWMDPRVDTDIDIDIDIDMDGHDDDDDPD

Radius of gyration: 18.96 Å; chains: 1; bounding box: 48×29×58 Å